Protein AF-A0A965US98-F1 (afdb_monomer_lite)

pLDDT: mean 93.73, std 6.24, range [53.81, 97.88]

Radius of gyration: 14.85 Å; chains: 1; bounding box: 42×47×33 Å

Structure (mmCIF, N/CA/C/O backbone):
data_AF-A0A965US98-F1
#
_entry.id   AF-A0A965US98-F1
#
loop_
_atom_site.group_PDB
_atom_site.id
_atom_site.type_symbol
_atom_site.label_atom_id
_atom_site.label_alt_id
_atom_site.label_comp_id
_atom_site.label_asym_id
_atom_site.label_entity_id
_atom_site.label_seq_id
_atom_site.pdbx_PDB_ins_code
_atom_site.Cartn_x
_atom_site.Cartn_y
_atom_site.Cartn_z
_atom_site.occupancy
_atom_site.B_iso_or_equiv
_atom_site.auth_seq_id
_atom_site.auth_comp_id
_atom_site.auth_asym_id
_atom_site.auth_atom_id
_atom_site.pdbx_PDB_model_num
ATOM 1 N N . MET A 1 1 ? 25.409 32.137 10.678 1.00 53.81 1 MET A N 1
ATOM 2 C CA . MET A 1 1 ? 25.526 31.132 9.601 1.00 53.81 1 MET A CA 1
ATOM 3 C C . MET A 1 1 ? 24.163 30.471 9.480 1.00 53.81 1 MET A C 1
ATOM 5 O O . MET A 1 1 ? 23.735 29.849 10.443 1.00 53.81 1 MET A O 1
ATOM 9 N N . SER A 1 2 ? 23.416 30.712 8.401 1.00 69.00 2 SER A N 1
ATOM 10 C CA . SER A 1 2 ? 22.145 30.014 8.175 1.00 69.00 2 SER A CA 1
ATOM 11 C C . SER A 1 2 ? 22.462 28.606 7.695 1.00 69.00 2 SER A C 1
ATOM 13 O O . SER A 1 2 ? 23.016 28.437 6.611 1.00 69.00 2 SER A O 1
ATOM 15 N N . ASP A 1 3 ? 22.161 27.623 8.528 1.00 70.69 3 ASP A N 1
ATOM 16 C CA . ASP A 1 3 ? 22.406 26.222 8.223 1.00 70.69 3 ASP A CA 1
ATOM 17 C C . ASP A 1 3 ? 21.628 25.808 6.961 1.00 70.69 3 ASP A C 1
ATOM 19 O O . ASP A 1 3 ? 20.434 26.114 6.824 1.00 70.69 3 ASP A O 1
ATOM 23 N N . SER A 1 4 ? 22.300 25.164 6.006 1.00 72.38 4 SER A N 1
ATOM 24 C CA . SER A 1 4 ? 21.669 24.771 4.745 1.00 72.38 4 SER A CA 1
ATOM 25 C C . SER A 1 4 ? 20.799 23.541 4.999 1.00 72.38 4 SER A C 1
ATOM 27 O O . SER A 1 4 ? 21.285 22.418 5.110 1.00 72.38 4 SER A O 1
ATOM 29 N N . LYS A 1 5 ? 19.485 23.748 5.152 1.00 80.12 5 LYS A N 1
ATOM 30 C CA . LYS A 1 5 ? 18.534 22.659 5.418 1.00 80.12 5 LYS A CA 1
ATOM 31 C C . LYS A 1 5 ? 18.357 21.791 4.172 1.00 80.12 5 LYS A C 1
ATOM 33 O O . LYS A 1 5 ? 17.573 22.134 3.288 1.00 80.12 5 LYS A O 1
ATOM 38 N N . ILE A 1 6 ? 19.005 20.627 4.145 1.00 81.25 6 ILE A N 1
ATOM 39 C CA . ILE A 1 6 ? 18.693 19.560 3.186 1.00 81.25 6 ILE A CA 1
ATOM 40 C C . ILE A 1 6 ? 17.264 19.074 3.471 1.00 81.25 6 ILE A C 1
ATOM 42 O O . ILE A 1 6 ? 16.996 18.469 4.510 1.00 81.25 6 ILE A O 1
ATOM 46 N N . ARG A 1 7 ? 16.324 19.356 2.561 1.00 80.25 7 ARG A N 1
ATOM 47 C CA . ARG A 1 7 ? 14.947 18.846 2.637 1.00 80.25 7 ARG A CA 1
ATOM 48 C C . ARG A 1 7 ? 14.759 17.717 1.636 1.00 80.25 7 ARG A C 1
ATOM 50 O O . ARG A 1 7 ? 14.931 17.898 0.437 1.00 80.25 7 ARG A O 1
ATOM 57 N N . ARG A 1 8 ? 14.376 16.558 2.159 1.00 83.62 8 ARG A N 1
ATOM 58 C CA . ARG A 1 8 ? 13.965 15.391 1.378 1.00 83.62 8 ARG A CA 1
ATOM 59 C C . ARG A 1 8 ? 12.622 15.625 0.682 1.00 83.62 8 ARG A C 1
ATOM 61 O O . ARG A 1 8 ? 11.780 16.341 1.229 1.00 83.62 8 ARG A O 1
ATOM 68 N N . LYS A 1 9 ? 12.424 15.021 -0.498 1.00 88.94 9 LYS A N 1
ATOM 69 C CA . LYS A 1 9 ? 11.154 15.092 -1.242 1.00 88.94 9 LYS A CA 1
ATOM 70 C C . LYS A 1 9 ? 10.034 14.503 -0.375 1.00 88.94 9 LYS A C 1
ATOM 72 O O . LYS A 1 9 ? 10.214 13.454 0.239 1.00 88.94 9 LYS A O 1
ATOM 77 N N . ASN A 1 10 ? 8.885 15.168 -0.318 1.00 91.56 10 ASN A N 1
ATOM 78 C CA . ASN A 1 10 ? 7.683 14.655 0.332 1.00 91.56 10 ASN A CA 1
ATOM 79 C C . ASN A 1 10 ? 6.466 14.866 -0.573 1.00 91.56 10 ASN A C 1
ATOM 81 O O . ASN A 1 10 ? 6.366 15.872 -1.274 1.00 91.56 10 ASN A O 1
ATOM 85 N N . LYS A 1 11 ? 5.553 13.896 -0.589 1.00 93.06 11 LYS A N 1
ATOM 86 C CA . LYS A 1 11 ? 4.300 13.973 -1.347 1.00 93.06 11 LYS A CA 1
ATOM 87 C C . LYS A 1 11 ? 3.172 13.356 -0.536 1.00 93.06 11 LYS A C 1
ATOM 89 O O . LYS A 1 11 ? 3.390 12.392 0.193 1.00 93.06 11 LYS A O 1
ATOM 94 N N . ALA A 1 12 ? 1.979 13.923 -0.668 1.00 94.75 12 ALA A N 1
ATOM 95 C CA . ALA A 1 12 ? 0.764 13.372 -0.092 1.00 94.75 12 ALA A CA 1
ATOM 96 C C . ALA A 1 12 ? -0.196 12.980 -1.219 1.00 94.75 12 ALA A C 1
ATOM 98 O O . ALA A 1 12 ? -0.442 13.792 -2.111 1.00 94.75 12 ALA A O 1
ATOM 99 N N . PHE A 1 13 ? -0.729 11.761 -1.174 1.00 92.94 13 PHE A N 1
ATOM 100 C CA . PHE A 1 13 ? -1.681 11.259 -2.163 1.00 92.94 13 PHE A CA 1
ATOM 101 C C . PHE A 1 13 ? -2.983 10.853 -1.470 1.00 92.94 13 PHE A C 1
ATOM 103 O O . PHE A 1 13 ? -2.938 9.951 -0.630 1.00 92.94 13 PHE A O 1
ATOM 110 N N . PRO A 1 14 ? -4.132 11.474 -1.787 1.00 95.81 14 PRO A N 1
ATOM 111 C CA . PRO A 1 14 ? -5.416 10.894 -1.427 1.00 95.81 14 PRO A CA 1
ATOM 112 C C . PRO A 1 14 ? -5.633 9.633 -2.267 1.00 95.81 14 PRO A C 1
ATOM 114 O O . PRO A 1 14 ? -5.404 9.637 -3.477 1.00 95.81 14 PRO A O 1
ATOM 117 N N . VAL A 1 15 ? -6.050 8.549 -1.625 1.00 96.88 15 VAL A N 1
ATOM 118 C CA . VAL A 1 15 ? -6.255 7.252 -2.270 1.00 96.88 15 VAL A CA 1
ATOM 119 C C . VAL A 1 15 ? -7.559 6.626 -1.818 1.00 96.88 15 VAL A C 1
ATOM 121 O O . VAL A 1 15 ? -7.977 6.780 -0.671 1.00 96.88 15 VAL A O 1
ATOM 124 N N . THR A 1 16 ? -8.173 5.873 -2.716 1.00 97.38 16 THR A N 1
ATOM 125 C CA . THR A 1 16 ? -9.271 4.964 -2.420 1.00 97.38 16 THR A CA 1
ATOM 126 C C . THR A 1 16 ? -8.716 3.552 -2.291 1.00 97.38 16 THR A C 1
ATOM 128 O O . THR A 1 16 ? -8.014 3.055 -3.175 1.00 97.38 16 THR A O 1
ATOM 131 N N . LEU A 1 17 ? -9.032 2.918 -1.169 1.00 96.81 17 LEU A N 1
ATOM 132 C CA . LEU A 1 17 ? -8.729 1.534 -0.857 1.00 96.81 17 LEU A CA 1
ATOM 133 C C . LEU A 1 17 ? -9.950 0.677 -1.203 1.00 96.81 17 LEU A C 1
ATOM 135 O O . LEU A 1 17 ? -11.087 1.024 -0.880 1.00 96.81 17 LEU A O 1
ATOM 139 N N . ASP A 1 18 ? -9.710 -0.452 -1.856 1.00 97.69 18 ASP A N 1
ATOM 140 C CA . ASP A 1 18 ? -10.750 -1.403 -2.247 1.00 97.69 18 ASP A CA 1
ATOM 141 C C . ASP A 1 18 ? -10.183 -2.823 -2.196 1.00 97.69 18 ASP A C 1
ATOM 143 O O . ASP A 1 18 ? -8.970 -3.009 -2.302 1.00 97.69 18 ASP A O 1
ATOM 147 N N . ALA A 1 19 ? -11.040 -3.825 -2.019 1.00 96.81 19 ALA A N 1
ATOM 148 C CA . ALA A 1 19 ? -10.640 -5.226 -2.096 1.00 96.81 19 ALA A CA 1
ATOM 149 C C . ALA A 1 19 ? -10.352 -5.689 -3.536 1.00 96.81 19 ALA A C 1
ATOM 151 O O . ALA A 1 19 ? -9.617 -6.653 -3.745 1.00 96.81 19 ALA A O 1
ATOM 152 N N . ALA A 1 20 ? -10.894 -5.001 -4.544 1.00 96.88 20 ALA A N 1
ATOM 153 C CA . ALA A 1 20 ? -10.576 -5.226 -5.945 1.00 96.88 20 ALA A CA 1
ATOM 154 C C . ALA A 1 20 ? -9.421 -4.319 -6.405 1.00 96.88 20 ALA A C 1
ATOM 156 O O . ALA A 1 20 ? -9.505 -3.090 -6.375 1.00 96.88 20 ALA A O 1
ATOM 157 N N . VAL A 1 21 ? -8.356 -4.929 -6.934 1.00 96.75 21 VAL A N 1
ATOM 158 C CA . VAL A 1 21 ? -7.154 -4.223 -7.428 1.00 96.75 21 VAL A CA 1
ATOM 159 C C . VAL A 1 21 ? -7.473 -3.201 -8.531 1.00 96.75 21 VAL A C 1
ATOM 161 O O . VAL A 1 21 ? -6.807 -2.170 -8.648 1.00 96.75 21 VAL A O 1
ATOM 164 N N . SER A 1 22 ? -8.500 -3.461 -9.346 1.00 95.62 22 SER A N 1
ATOM 165 C CA . SER A 1 22 ? -8.967 -2.544 -10.394 1.00 95.62 22 SER A CA 1
ATOM 166 C C . SER A 1 22 ? -9.500 -1.227 -9.829 1.00 95.62 22 SER A C 1
ATOM 168 O O . SER A 1 22 ? -9.308 -0.186 -10.450 1.00 95.62 22 SER A O 1
ATOM 170 N N . ASN A 1 23 ? -10.122 -1.274 -8.649 1.00 96.69 23 ASN A N 1
ATOM 171 C CA . ASN A 1 23 ? -10.823 -0.147 -8.034 1.00 96.69 23 ASN A CA 1
ATOM 172 C C . ASN A 1 23 ? -9.925 0.638 -7.070 1.00 96.69 23 ASN A C 1
ATOM 174 O O . ASN A 1 23 ? -10.165 1.818 -6.827 1.00 96.69 23 ASN A O 1
ATOM 178 N N . ALA A 1 24 ? -8.878 -0.001 -6.540 1.00 97.19 24 ALA A N 1
ATOM 179 C CA . ALA A 1 24 ? -7.885 0.662 -5.707 1.00 97.19 24 ALA A CA 1
ATOM 180 C C . ALA A 1 24 ? -7.092 1.711 -6.508 1.00 97.19 24 ALA A C 1
ATOM 182 O O . ALA A 1 24 ? -6.699 1.481 -7.661 1.00 97.19 24 ALA A O 1
ATOM 183 N N . THR A 1 25 ? -6.831 2.861 -5.886 1.00 97.75 25 THR A N 1
ATOM 184 C CA . THR A 1 25 ? -6.085 3.964 -6.505 1.00 97.75 25 THR A CA 1
ATOM 185 C C .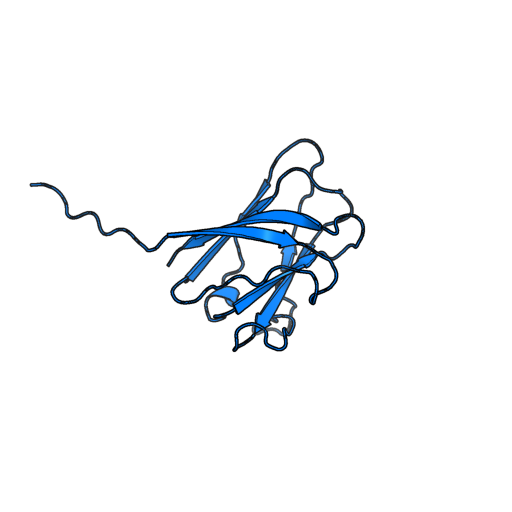 THR A 1 25 ? -4.616 3.602 -6.701 1.00 97.75 25 THR A C 1
ATOM 187 O O . THR A 1 25 ? -3.959 3.094 -5.793 1.00 97.75 25 THR A O 1
ATOM 190 N N . GLU A 1 26 ? -4.093 3.894 -7.892 1.00 97.06 26 GLU A N 1
ATOM 191 C CA . GLU A 1 26 ? -2.660 3.828 -8.178 1.00 97.06 26 GLU A CA 1
ATOM 192 C C . GLU A 1 26 ? -1.903 4.923 -7.421 1.00 97.06 26 GLU A C 1
ATOM 194 O O . GLU A 1 26 ? -2.253 6.101 -7.472 1.00 97.06 26 GLU A O 1
ATOM 199 N N . ILE A 1 27 ? -0.829 4.525 -6.747 1.00 95.88 27 ILE A N 1
ATOM 200 C CA . ILE A 1 27 ? 0.079 5.411 -6.031 1.00 95.88 27 ILE A CA 1
ATOM 201 C C . ILE A 1 27 ? 1.402 5.438 -6.788 1.00 95.88 27 ILE A C 1
ATOM 203 O O . ILE A 1 27 ? 2.051 4.406 -6.978 1.00 95.88 27 ILE A O 1
ATOM 207 N N . VAL A 1 28 ? 1.815 6.637 -7.192 1.00 94.69 28 VAL A N 1
ATOM 208 C CA . VAL A 1 28 ? 3.078 6.862 -7.898 1.00 94.69 28 VAL A CA 1
ATOM 209 C C . VAL A 1 28 ? 4.193 7.078 -6.876 1.00 94.69 28 VAL A C 1
ATOM 211 O O . VAL A 1 28 ? 4.269 8.127 -6.235 1.00 94.69 28 VAL A O 1
ATOM 214 N N . MET A 1 29 ? 5.074 6.088 -6.754 1.00 93.75 29 MET A N 1
ATOM 215 C CA . MET A 1 29 ? 6.192 6.058 -5.805 1.00 93.75 29 MET A CA 1
ATOM 216 C C . MET A 1 29 ? 7.542 6.375 -6.466 1.00 93.75 29 MET A C 1
ATOM 218 O O . MET A 1 29 ? 8.590 6.242 -5.845 1.00 93.75 29 MET A O 1
ATOM 222 N N . VAL A 1 30 ? 7.542 6.850 -7.715 1.00 91.38 30 VAL A N 1
ATOM 223 C CA . VAL A 1 30 ? 8.763 7.303 -8.401 1.00 91.38 30 VAL A CA 1
ATOM 224 C C . VAL A 1 30 ? 9.453 8.413 -7.594 1.00 91.38 30 VAL A C 1
ATOM 226 O O . VAL A 1 30 ? 8.817 9.392 -7.188 1.00 91.38 30 VAL A O 1
ATOM 229 N N . ASP A 1 31 ? 10.764 8.258 -7.385 1.00 88.62 31 ASP A N 1
ATOM 230 C CA . ASP A 1 31 ? 11.614 9.072 -6.501 1.00 88.62 31 ASP A CA 1
ATOM 231 C C . ASP A 1 31 ? 11.236 9.040 -5.007 1.00 88.62 31 ASP A C 1
ATOM 233 O O . ASP A 1 31 ? 11.670 9.916 -4.254 1.00 88.62 31 ASP A O 1
ATOM 237 N N . MET A 1 32 ? 10.413 8.086 -4.563 1.00 92.62 32 MET A N 1
ATOM 238 C CA . MET A 1 32 ? 10.011 7.935 -3.164 1.00 92.62 32 MET A CA 1
ATOM 239 C C . MET A 1 32 ? 10.566 6.625 -2.607 1.00 92.62 32 MET A C 1
ATOM 241 O O . MET A 1 32 ? 10.434 5.575 -3.219 1.00 92.62 32 MET A O 1
ATOM 245 N N . ALA A 1 33 ? 11.158 6.684 -1.417 1.00 90.75 33 ALA A N 1
ATOM 246 C CA . ALA A 1 33 ? 11.718 5.519 -0.742 1.00 90.75 33 ALA A CA 1
ATOM 247 C C . ALA A 1 33 ? 10.658 4.707 0.024 1.00 90.75 33 ALA A C 1
ATOM 249 O O . ALA A 1 33 ? 10.869 3.544 0.345 1.00 90.75 33 ALA A O 1
ATOM 250 N N . GLY A 1 34 ? 9.532 5.330 0.368 1.00 92.25 34 GLY A N 1
ATOM 251 C CA . GLY A 1 34 ? 8.477 4.713 1.164 1.00 92.25 34 GLY A CA 1
ATOM 252 C C . GLY A 1 34 ? 7.559 5.769 1.758 1.00 92.25 34 GLY A C 1
ATOM 253 O O . GLY A 1 34 ? 7.497 6.901 1.269 1.00 92.25 34 GLY A O 1
ATOM 254 N N . GLY A 1 35 ? 6.846 5.421 2.825 1.00 93.81 35 GLY A N 1
ATOM 255 C CA . GLY A 1 35 ? 5.926 6.359 3.448 1.00 93.81 35 GLY A CA 1
ATOM 256 C C . GLY A 1 35 ? 5.090 5.775 4.571 1.00 93.81 35 GLY A C 1
ATOM 257 O O . GLY A 1 35 ? 5.422 4.757 5.175 1.00 93.81 35 GLY A O 1
ATOM 258 N N . MET A 1 36 ? 3.987 6.459 4.845 1.00 96.31 36 MET A N 1
ATOM 259 C CA . MET A 1 36 ? 2.969 6.019 5.789 1.00 96.31 36 MET A CA 1
ATOM 260 C C . MET A 1 36 ? 1.587 6.102 5.153 1.00 96.31 36 MET A C 1
ATOM 262 O O . MET A 1 36 ? 1.325 6.981 4.333 1.00 96.31 36 MET A O 1
ATOM 266 N N . VAL A 1 37 ? 0.692 5.220 5.577 1.00 97.00 37 VAL A N 1
ATOM 267 C CA . VAL A 1 37 ? -0.714 5.195 5.177 1.00 97.00 37 VAL A CA 1
ATOM 268 C C . VAL A 1 37 ? -1.538 5.725 6.339 1.00 97.00 37 VAL A C 1
ATOM 270 O O . VAL A 1 37 ? -1.600 5.095 7.392 1.00 97.00 37 VAL A O 1
ATOM 273 N N . SER A 1 38 ? -2.152 6.890 6.165 1.00 97.31 38 SER A N 1
ATOM 274 C CA . SER A 1 38 ? -3.066 7.486 7.136 1.00 97.31 38 SER A CA 1
ATOM 275 C C . SER A 1 38 ? -4.496 7.121 6.775 1.00 97.31 38 SER A C 1
ATOM 277 O O . SER A 1 38 ? -4.995 7.536 5.730 1.00 97.31 38 SER A O 1
ATOM 279 N N . ILE A 1 39 ? -5.159 6.371 7.644 1.00 96.25 39 ILE A N 1
ATOM 280 C CA . ILE A 1 39 ? -6.527 5.894 7.451 1.00 96.25 39 ILE A CA 1
ATOM 281 C C . ILE A 1 39 ? -7.397 6.491 8.551 1.00 96.25 39 ILE A C 1
ATOM 283 O O . ILE A 1 39 ? -7.007 6.489 9.718 1.00 96.25 39 ILE A O 1
ATOM 287 N N . GLY A 1 40 ? -8.572 6.999 8.178 1.00 94.06 40 GLY A N 1
ATOM 288 C CA . GLY A 1 40 ? -9.584 7.430 9.140 1.00 94.06 40 GLY A CA 1
ATOM 289 C C . GLY A 1 40 ? -10.214 6.251 9.888 1.00 94.06 40 GLY A C 1
ATOM 290 O O . GLY A 1 40 ? -9.619 5.183 10.045 1.00 94.06 40 GLY A O 1
ATOM 291 N N . THR A 1 41 ? -11.452 6.433 10.334 1.00 94.00 41 THR A N 1
ATOM 292 C CA . THR A 1 41 ? -12.228 5.319 10.878 1.00 94.00 41 THR A CA 1
ATOM 293 C C . THR A 1 41 ? -12.591 4.337 9.765 1.00 94.00 41 THR A C 1
ATOM 295 O O . THR A 1 41 ? -12.823 4.721 8.619 1.00 94.00 41 THR A O 1
ATOM 298 N N . GLN A 1 42 ? -12.609 3.048 10.085 1.00 94.25 42 GLN A N 1
ATOM 299 C CA . GLN A 1 42 ? -12.863 1.988 9.115 1.00 94.25 42 GLN A CA 1
ATOM 300 C C . GLN A 1 42 ? -13.555 0.789 9.760 1.00 94.25 42 GLN A C 1
ATOM 302 O O . GLN A 1 42 ? -13.541 0.615 10.980 1.00 94.25 42 GLN A O 1
ATOM 307 N N . ASN A 1 43 ? -14.154 -0.052 8.919 1.00 93.62 43 ASN A N 1
ATOM 308 C CA . ASN A 1 43 ? -14.796 -1.287 9.349 1.00 93.62 43 ASN A CA 1
ATOM 309 C C . ASN A 1 43 ? -13.771 -2.226 10.011 1.00 93.62 43 ASN A C 1
ATOM 311 O O . ASN A 1 43 ? -12.694 -2.460 9.464 1.00 93.62 43 ASN A O 1
ATOM 315 N N . THR A 1 44 ? -14.113 -2.801 11.165 1.00 92.56 44 THR A N 1
ATOM 316 C CA . THR A 1 44 ? -13.213 -3.674 11.939 1.00 92.56 44 THR A CA 1
ATOM 317 C C . THR A 1 44 ? -12.890 -5.003 11.258 1.00 92.56 44 THR A C 1
ATOM 319 O O . THR A 1 44 ? -11.920 -5.657 11.634 1.00 92.56 44 THR A O 1
ATOM 322 N N . ASN A 1 45 ? -13.652 -5.387 10.232 1.00 92.94 45 ASN A N 1
ATOM 323 C CA . ASN A 1 45 ? -13.400 -6.588 9.442 1.00 92.94 45 ASN A CA 1
ATOM 324 C C . ASN A 1 45 ? -12.276 -6.404 8.404 1.00 92.94 45 ASN A C 1
ATOM 326 O O . ASN A 1 45 ? -11.780 -7.397 7.869 1.00 92.94 45 ASN A O 1
ATOM 330 N N . ALA A 1 46 ? -11.872 -5.162 8.110 1.00 94.56 46 ALA A N 1
ATOM 331 C CA . ALA A 1 46 ? -10.696 -4.869 7.298 1.00 94.56 46 ALA A CA 1
ATOM 332 C C . ALA A 1 46 ? -9.447 -4.882 8.183 1.00 94.56 46 ALA A C 1
ATOM 334 O O . ALA A 1 46 ? -9.154 -3.932 8.906 1.00 94.56 46 ALA A O 1
ATOM 335 N N . THR A 1 47 ? -8.713 -5.987 8.141 1.00 96.12 47 THR A N 1
ATOM 336 C CA . THR A 1 47 ? -7.591 -6.244 9.056 1.00 96.12 47 THR A CA 1
ATOM 337 C C . THR A 1 47 ? -6.237 -6.196 8.369 1.00 96.12 47 THR A C 1
ATOM 339 O O . THR A 1 47 ? -5.211 -6.256 9.044 1.00 96.12 47 THR A O 1
ATOM 342 N N . GLN A 1 48 ? -6.195 -6.110 7.036 1.00 96.75 48 GLN A N 1
ATOM 343 C CA . GLN A 1 48 ? -4.949 -6.110 6.274 1.00 96.75 48 GLN A CA 1
ATOM 344 C C . GLN A 1 48 ? -5.064 -5.267 5.002 1.00 96.75 48 GLN A C 1
ATOM 346 O O . GLN A 1 48 ? -6.108 -5.258 4.346 1.00 96.75 48 GLN A O 1
ATOM 351 N N . LEU A 1 49 ? -3.953 -4.635 4.623 1.00 97.12 49 LEU A N 1
ATOM 352 C CA . LEU A 1 49 ? -3.720 -4.134 3.270 1.00 97.12 49 LEU A CA 1
ATOM 353 C C . LEU A 1 49 ? -2.657 -4.988 2.596 1.00 97.12 49 LEU A C 1
ATOM 355 O O . LEU A 1 49 ? -1.531 -5.060 3.084 1.00 97.12 49 LEU A O 1
ATOM 359 N N . ALA A 1 50 ? -3.003 -5.608 1.476 1.00 97.56 50 ALA A N 1
ATOM 360 C CA . ALA A 1 50 ? -2.032 -6.224 0.589 1.00 97.56 50 ALA A CA 1
ATOM 361 C C . ALA A 1 50 ? -1.388 -5.153 -0.293 1.00 97.56 50 ALA A C 1
ATOM 363 O O . ALA A 1 50 ? -2.066 -4.248 -0.790 1.00 97.56 50 ALA A O 1
ATOM 364 N N . VAL A 1 51 ? -0.078 -5.267 -0.494 1.00 97.56 51 VAL A N 1
ATOM 365 C CA . VAL A 1 51 ? 0.657 -4.401 -1.412 1.00 97.56 51 VAL A CA 1
ATOM 366 C C . VAL A 1 51 ? 0.703 -5.067 -2.778 1.00 97.56 51 VAL A C 1
ATOM 368 O O . VAL A 1 51 ? 1.151 -6.204 -2.911 1.00 97.56 51 VAL A O 1
ATOM 371 N N . HIS A 1 52 ? 0.253 -4.352 -3.802 1.00 97.88 52 HIS A N 1
ATOM 372 C CA . HIS A 1 52 ? 0.392 -4.759 -5.193 1.00 97.88 52 HIS A CA 1
ATOM 373 C C . HIS A 1 52 ? 1.285 -3.772 -5.935 1.00 97.88 52 HIS A C 1
ATOM 375 O O . HIS A 1 52 ? 1.215 -2.570 -5.685 1.00 97.88 52 HIS A O 1
ATOM 381 N N . VAL A 1 53 ? 2.095 -4.261 -6.867 1.00 97.44 53 VAL A N 1
ATOM 382 C CA . VAL A 1 53 ? 3.109 -3.470 -7.573 1.00 97.44 53 VAL A CA 1
ATOM 383 C C . VAL A 1 53 ? 3.015 -3.659 -9.083 1.00 97.44 53 VAL A C 1
ATOM 385 O O . VAL A 1 53 ? 2.571 -4.701 -9.568 1.00 97.44 53 VAL A O 1
ATOM 388 N N . SER A 1 54 ? 3.443 -2.640 -9.824 1.00 97.31 54 SER A N 1
ATOM 389 C CA . SER A 1 54 ? 3.579 -2.659 -11.281 1.00 97.31 54 SER A CA 1
ATOM 390 C C . SER A 1 54 ? 4.836 -1.889 -11.693 1.00 97.31 54 SER A C 1
ATOM 392 O O . SER A 1 54 ? 5.227 -0.919 -11.041 1.00 97.31 54 SER A O 1
ATOM 394 N N . SER A 1 55 ? 5.463 -2.301 -12.795 1.00 95.50 55 SER A N 1
ATOM 395 C CA . SER A 1 55 ? 6.571 -1.569 -13.424 1.00 95.50 55 SER A CA 1
ATOM 396 C C . SER A 1 55 ? 6.100 -0.407 -14.307 1.00 95.50 55 SER A C 1
ATOM 398 O O . SER A 1 55 ? 6.907 0.443 -14.678 1.00 95.50 55 SER A O 1
ATOM 400 N N . ALA A 1 56 ? 4.805 -0.350 -14.629 1.00 96.06 56 ALA A N 1
ATOM 401 C CA . ALA A 1 56 ? 4.202 0.668 -15.482 1.00 96.06 56 ALA A CA 1
ATOM 402 C C . ALA A 1 56 ? 2.930 1.258 -14.855 1.00 96.06 56 ALA A C 1
ATOM 404 O O . ALA A 1 56 ? 2.147 0.540 -14.222 1.00 96.06 56 ALA A O 1
ATOM 405 N N . SER A 1 57 ? 2.715 2.555 -15.081 1.00 95.75 57 SER A N 1
ATOM 406 C CA . SER A 1 57 ? 1.461 3.237 -14.743 1.00 95.75 57 SER A CA 1
ATOM 407 C C . SER A 1 57 ? 0.302 2.617 -15.523 1.00 95.75 57 SER A C 1
ATOM 409 O O . SER A 1 57 ? 0.469 2.255 -16.690 1.00 95.75 57 SER A O 1
ATOM 411 N N . ALA A 1 58 ? -0.847 2.449 -14.868 1.00 93.62 58 ALA A N 1
ATOM 412 C CA . ALA A 1 58 ? -2.020 1.741 -15.379 1.00 93.62 58 ALA A CA 1
ATOM 413 C C . ALA A 1 58 ? -1.716 0.320 -15.905 1.00 93.62 58 ALA A C 1
ATOM 415 O O . ALA A 1 58 ? -2.428 -0.208 -16.760 1.00 93.62 58 ALA A O 1
ATOM 416 N N . GLY A 1 59 ? -0.642 -0.298 -15.404 1.00 93.94 59 GLY A N 1
ATOM 417 C CA . GLY A 1 59 ? -0.208 -1.634 -15.793 1.00 93.94 59 GLY A CA 1
ATOM 418 C C . GLY A 1 59 ? -0.957 -2.760 -15.079 1.00 93.94 59 GLY A C 1
ATOM 419 O O . GLY A 1 59 ? -1.970 -2.568 -14.405 1.00 93.94 59 GLY A O 1
ATOM 420 N N . THR A 1 60 ? -0.418 -3.973 -15.211 1.00 96.44 60 THR A N 1
ATOM 421 C CA . THR A 1 60 ? -0.907 -5.136 -14.462 1.00 96.44 60 THR A CA 1
ATOM 422 C C . THR A 1 60 ? -0.268 -5.159 -13.078 1.00 96.44 60 THR A C 1
ATOM 424 O O . THR A 1 60 ? 0.953 -5.217 -12.956 1.00 96.44 60 THR A O 1
ATOM 427 N N . TYR A 1 61 ? -1.102 -5.133 -12.040 1.00 97.75 61 TYR A N 1
ATOM 428 C CA . TYR A 1 61 ? -0.669 -5.097 -10.646 1.00 97.75 61 TYR A CA 1
ATOM 429 C C . TYR A 1 61 ? -0.619 -6.497 -10.039 1.00 97.75 61 TYR A C 1
ATOM 431 O O . TYR A 1 61 ? -1.657 -7.130 -9.839 1.00 97.75 61 TYR A O 1
ATOM 439 N N . ALA A 1 62 ? 0.581 -6.956 -9.696 1.00 97.06 62 ALA A N 1
ATOM 440 C CA . ALA A 1 62 ? 0.799 -8.239 -9.037 1.00 97.06 62 ALA A CA 1
ATOM 441 C C . ALA A 1 62 ? 1.003 -8.054 -7.522 1.00 97.06 62 ALA A C 1
ATOM 443 O O . ALA A 1 62 ? 1.550 -7.029 -7.113 1.00 97.06 62 ALA A O 1
ATOM 444 N N . 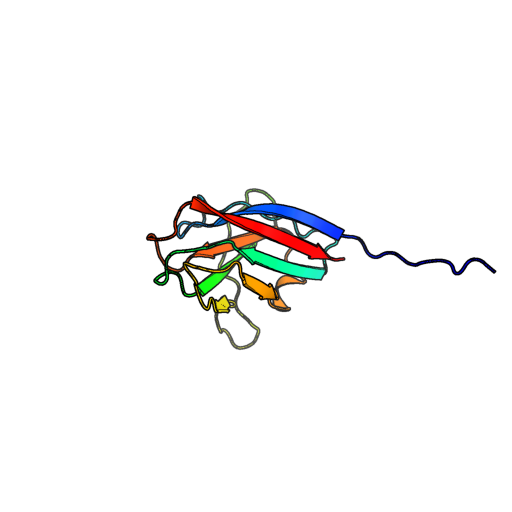PRO A 1 63 ? 0.571 -9.009 -6.680 1.00 96.88 63 PRO A N 1
ATOM 445 C CA . PRO A 1 63 ? 0.878 -8.986 -5.251 1.00 96.88 63 PRO A CA 1
ATOM 446 C C . PRO A 1 63 ? 2.394 -9.010 -5.016 1.00 96.88 63 PRO A C 1
ATOM 448 O O . PRO A 1 63 ? 3.119 -9.763 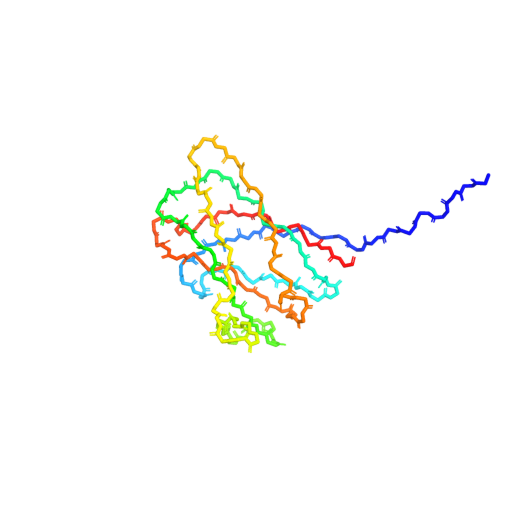-5.669 1.00 96.88 63 PRO A O 1
ATOM 451 N N . LEU A 1 64 ? 2.863 -8.190 -4.078 1.00 97.00 64 LEU A N 1
ATOM 452 C CA . LEU A 1 64 ? 4.259 -8.157 -3.663 1.00 97.00 64 LEU A CA 1
ATOM 453 C C . LEU A 1 64 ? 4.529 -9.271 -2.648 1.00 97.00 64 LEU A C 1
ATOM 455 O O . LEU A 1 64 ? 3.793 -9.432 -1.672 1.00 97.00 64 LEU A O 1
ATOM 459 N N . TYR A 1 65 ? 5.610 -10.006 -2.872 1.00 97.12 65 TYR A N 1
ATOM 460 C CA . TYR A 1 65 ? 6.137 -11.003 -1.950 1.00 97.12 65 TYR A CA 1
ATOM 461 C C . TYR A 1 65 ? 7.545 -10.601 -1.523 1.00 97.12 65 TYR A C 1
ATOM 463 O O . TYR A 1 65 ? 8.282 -9.995 -2.303 1.00 97.12 65 TYR A O 1
ATOM 471 N N . ASP A 1 66 ? 7.899 -10.926 -0.286 1.00 95.81 66 ASP A N 1
ATOM 472 C CA . ASP A 1 66 ? 9.248 -10.743 0.228 1.00 95.81 66 ASP A CA 1
ATOM 473 C C . ASP A 1 66 ? 10.212 -11.805 -0.333 1.00 95.81 66 ASP A C 1
ATOM 475 O O . ASP A 1 66 ? 9.838 -12.713 -1.085 1.00 95.81 66 ASP A O 1
ATOM 479 N N . LYS A 1 67 ? 11.488 -11.697 0.050 1.00 95.25 67 LYS A N 1
ATOM 480 C CA . LYS A 1 67 ? 12.542 -12.634 -0.365 1.00 95.25 67 LYS A CA 1
ATOM 481 C C . LYS A 1 67 ? 12.306 -14.083 0.086 1.00 95.25 67 LYS A C 1
ATOM 483 O O . LYS A 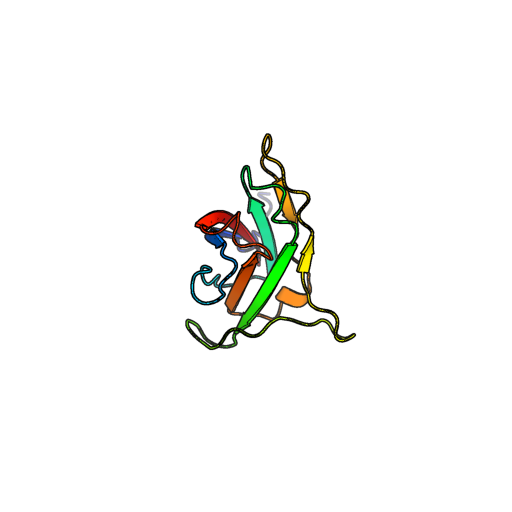1 67 ? 12.906 -14.988 -0.486 1.00 95.25 67 LYS A O 1
ATOM 488 N N . ASP A 1 68 ? 11.475 -14.292 1.106 1.00 96.56 68 ASP A N 1
ATOM 489 C CA . ASP A 1 68 ? 11.155 -15.604 1.669 1.00 96.56 68 ASP A CA 1
ATOM 490 C C . ASP A 1 68 ? 9.844 -16.163 1.077 1.00 96.56 68 ASP A C 1
ATOM 492 O O . ASP A 1 68 ? 9.413 -17.260 1.433 1.00 96.56 68 ASP A O 1
AT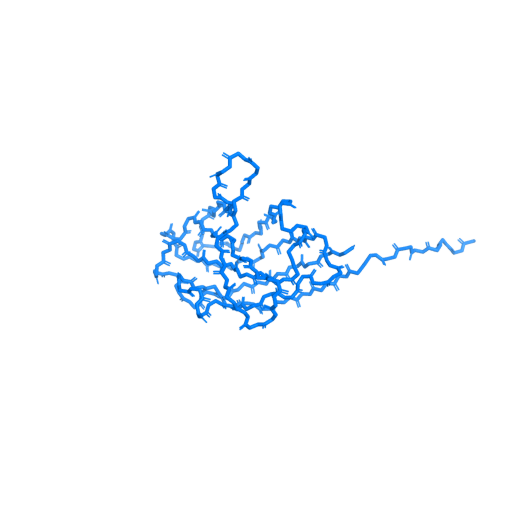OM 496 N N . GLY A 1 69 ? 9.215 -15.431 0.148 1.00 95.56 69 GLY A N 1
ATOM 497 C CA . GLY A 1 69 ? 7.973 -15.818 -0.512 1.00 95.56 69 GLY A CA 1
ATOM 498 C C . GLY A 1 69 ? 6.713 -15.537 0.311 1.00 95.56 69 GLY A C 1
ATOM 499 O O . GLY A 1 69 ? 5.649 -16.065 -0.017 1.00 95.56 69 GLY A O 1
ATOM 500 N N . SER A 1 70 ? 6.791 -14.711 1.357 1.00 96.50 70 SER A N 1
ATOM 501 C CA . SER A 1 70 ? 5.623 -14.274 2.128 1.00 96.50 70 SER A CA 1
ATOM 502 C C . SER A 1 70 ? 5.011 -13.014 1.529 1.00 96.50 70 SER A C 1
ATOM 504 O O . SER A 1 70 ? 5.704 -12.109 1.077 1.00 96.50 70 SER A O 1
ATOM 506 N N . ALA A 1 71 ? 3.680 -12.952 1.497 1.00 96.50 71 ALA A N 1
ATOM 507 C CA . ALA A 1 71 ? 2.978 -11.800 0.942 1.00 96.50 71 ALA A CA 1
ATOM 508 C C . ALA A 1 71 ? 3.202 -10.558 1.819 1.00 96.50 71 ALA A C 1
ATOM 510 O O . ALA A 1 71 ? 2.890 -10.582 3.013 1.00 96.50 71 ALA A O 1
ATOM 511 N N . VAL A 1 72 ? 3.663 -9.467 1.207 1.00 97.44 72 VAL A N 1
ATOM 512 C CA . VAL A 1 72 ? 3.903 -8.191 1.884 1.00 97.44 72 VAL A CA 1
ATOM 513 C C . VAL A 1 72 ? 2.569 -7.513 2.177 1.00 97.44 72 VAL A C 1
ATOM 515 O O . VAL A 1 72 ? 1.763 -7.231 1.281 1.00 97.44 72 VAL A O 1
ATOM 518 N N . LYS A 1 73 ? 2.313 -7.271 3.464 1.00 96.75 73 LYS A N 1
ATOM 519 C CA . LYS A 1 73 ? 1.040 -6.747 3.961 1.00 96.75 73 LYS A CA 1
ATOM 520 C C . LYS A 1 73 ? 1.250 -5.772 5.108 1.00 96.75 73 LYS A C 1
ATOM 522 O O . LYS A 1 73 ? 2.170 -5.919 5.905 1.00 96.75 73 LYS A O 1
ATOM 527 N N . ILE A 1 74 ? 0.322 -4.832 5.245 1.00 97.12 74 ILE A N 1
ATOM 528 C CA . ILE A 1 74 ? 0.195 -3.976 6.425 1.00 97.12 74 ILE A CA 1
ATOM 529 C C . ILE A 1 74 ? -0.941 -4.530 7.278 1.00 97.12 74 ILE A C 1
ATOM 531 O O . ILE A 1 74 ? -2.089 -4.563 6.834 1.00 97.12 74 ILE A O 1
ATOM 535 N N . THR A 1 75 ? -0.639 -4.950 8.505 1.00 97.25 75 THR A N 1
ATOM 536 C CA . THR A 1 75 ? -1.669 -5.368 9.463 1.00 97.25 75 THR A CA 1
ATOM 537 C C . THR A 1 75 ? -2.382 -4.142 10.017 1.00 97.25 75 THR A C 1
ATOM 539 O O . THR A 1 75 ? -1.782 -3.288 10.671 1.00 97.25 75 THR A O 1
ATOM 542 N N . LEU A 1 76 ? -3.685 -4.069 9.771 1.00 95.81 76 LEU A N 1
ATOM 543 C CA . LEU A 1 76 ? -4.551 -3.029 10.289 1.00 95.81 76 LEU A CA 1
ATOM 544 C C . LEU A 1 76 ? -5.127 -3.474 11.626 1.00 95.81 76 LEU A C 1
ATOM 546 O O . LEU A 1 76 ? -5.885 -4.437 11.721 1.00 95.81 76 LEU A O 1
ATOM 550 N N . ALA A 1 77 ? -4.846 -2.699 12.662 1.00 94.69 77 ALA A N 1
ATOM 551 C CA . ALA A 1 77 ? -5.731 -2.653 13.808 1.00 94.69 77 ALA A CA 1
ATOM 552 C C . ALA A 1 77 ? -6.841 -1.655 13.451 1.00 94.69 77 ALA A C 1
ATOM 554 O O . ALA A 1 77 ? -6.647 -0.461 13.646 1.00 94.69 77 ALA A O 1
ATOM 555 N N . ALA A 1 78 ? -7.940 -2.086 12.840 1.00 91.19 78 ALA A N 1
ATOM 556 C CA . ALA A 1 78 ? -9.025 -1.183 12.452 1.00 91.19 78 ALA A CA 1
ATOM 557 C C . ALA A 1 78 ? -9.705 -0.533 13.675 1.00 91.19 78 ALA A C 1
ATOM 559 O O . ALA A 1 78 ? -9.733 -1.107 14.764 1.00 91.19 78 ALA A O 1
ATOM 560 N N . SER A 1 79 ? -10.226 0.683 13.503 1.00 93.00 79 SER A N 1
ATOM 561 C CA . SER A 1 79 ? -10.948 1.424 14.543 1.00 93.00 79 SER A CA 1
ATOM 562 C C . SER A 1 79 ? -12.123 2.170 13.931 1.00 93.00 79 SER A C 1
ATOM 564 O O . SER A 1 79 ? -11.994 2.775 12.870 1.00 93.00 79 SER A O 1
ATOM 566 N N . THR A 1 80 ? -13.258 2.159 14.623 1.00 94.88 80 THR A N 1
ATOM 567 C CA . THR A 1 80 ? -14.431 2.977 14.291 1.00 94.88 80 THR A CA 1
ATOM 568 C C . THR A 1 80 ? -14.455 4.303 15.055 1.00 94.88 80 THR A C 1
ATOM 570 O O . THR A 1 80 ? -15.373 5.090 14.848 1.00 94.88 80 THR A O 1
ATOM 573 N N . ALA A 1 81 ? -13.475 4.551 15.933 1.00 95.06 81 ALA A N 1
ATOM 574 C CA . ALA A 1 81 ? -13.411 5.735 16.794 1.00 95.06 81 ALA A CA 1
ATOM 575 C C . ALA A 1 81 ? -12.248 6.678 16.449 1.00 95.06 81 ALA A C 1
ATOM 577 O O . ALA A 1 81 ? -12.397 7.891 16.552 1.00 95.06 81 ALA A O 1
ATOM 578 N N . ASP A 1 82 ? -11.117 6.132 15.989 1.00 95.06 82 ASP A N 1
ATOM 579 C CA . ASP A 1 82 ? -9.873 6.884 15.806 1.00 95.06 82 ASP A CA 1
ATOM 580 C C . ASP A 1 82 ? -9.262 6.658 14.423 1.00 95.06 82 ASP A C 1
ATOM 582 O O . ASP A 1 82 ? -9.296 5.550 13.884 1.00 95.06 82 ASP A O 1
ATOM 586 N N . SER A 1 83 ? -8.610 7.698 13.902 1.00 95.00 83 SER A N 1
ATOM 587 C CA . SER A 1 83 ? -7.681 7.594 12.774 1.00 95.00 83 SER A CA 1
ATOM 588 C C . SER A 1 83 ? -6.423 6.834 13.189 1.00 95.00 83 SER A C 1
ATOM 590 O O . SER A 1 83 ? -5.915 7.008 14.298 1.00 95.00 83 SER A O 1
ATOM 592 N N . ARG A 1 84 ? -5.861 6.042 12.274 1.00 96.38 84 ARG A N 1
ATOM 593 C CA . ARG A 1 84 ? -4.611 5.307 12.490 1.00 96.38 84 ARG A CA 1
ATOM 594 C C . ARG A 1 84 ? -3.668 5.477 11.311 1.00 96.38 84 ARG A C 1
ATOM 596 O O . ARG A 1 84 ? -4.083 5.528 10.156 1.00 96.38 84 ARG A O 1
ATOM 603 N N . VAL A 1 85 ? -2.383 5.583 11.627 1.00 97.06 85 VAL A N 1
ATOM 604 C CA . VAL A 1 85 ? -1.311 5.742 10.646 1.00 97.06 85 VAL A CA 1
ATOM 605 C C . VAL A 1 85 ? -0.409 4.523 10.722 1.00 97.06 85 VAL A C 1
ATOM 607 O O . VAL A 1 85 ? 0.044 4.156 11.804 1.00 97.06 85 VAL A O 1
ATOM 610 N N . TYR A 1 86 ? -0.152 3.907 9.576 1.00 97.19 86 TYR A N 1
ATOM 611 C CA . TYR A 1 86 ? 0.648 2.695 9.467 1.00 97.19 86 TYR A CA 1
ATOM 612 C C . TYR A 1 86 ? 1.893 2.973 8.634 1.00 97.19 86 TYR A C 1
ATOM 614 O O . TYR A 1 86 ? 1.809 3.604 7.580 1.00 97.19 86 TYR A O 1
ATOM 622 N N . ALA A 1 87 ? 3.048 2.505 9.097 1.00 96.06 87 ALA A N 1
ATOM 623 C CA . ALA A 1 87 ? 4.263 2.539 8.296 1.00 96.06 87 ALA A CA 1
ATOM 624 C C . ALA A 1 87 ? 4.114 1.607 7.087 1.00 96.06 87 ALA A C 1
ATOM 626 O O . ALA A 1 87 ? 3.538 0.523 7.200 1.00 96.06 87 ALA A O 1
ATOM 627 N N . MET A 1 88 ? 4.618 2.039 5.933 1.00 94.19 88 MET A N 1
ATOM 628 C CA . MET A 1 88 ? 4.713 1.157 4.777 1.00 94.19 88 MET A CA 1
ATOM 629 C C . MET A 1 88 ? 5.886 0.181 4.945 1.00 94.19 88 MET A C 1
ATOM 631 O O . MET A 1 88 ? 6.906 0.577 5.515 1.00 94.19 88 MET A O 1
ATOM 635 N N . PRO A 1 89 ? 5.760 -1.056 4.435 1.00 94.69 89 PRO A N 1
ATOM 636 C CA . PRO A 1 89 ? 6.858 -2.015 4.409 1.00 94.69 89 PRO A CA 1
ATOM 637 C C . PRO A 1 89 ? 8.022 -1.506 3.548 1.00 94.69 89 PRO A C 1
ATOM 639 O O . PRO A 1 89 ? 7.818 -0.732 2.606 1.00 94.69 89 PRO A O 1
ATOM 642 N N . ASP A 1 90 ? 9.240 -1.918 3.878 1.00 93.50 90 ASP A N 1
ATOM 643 C CA . ASP A 1 90 ? 10.466 -1.489 3.201 1.00 93.50 90 ASP A CA 1
ATOM 644 C C . ASP A 1 90 ? 10.629 -2.123 1.814 1.00 93.50 90 ASP A C 1
ATOM 646 O O . ASP A 1 90 ? 11.248 -1.523 0.933 1.00 93.50 90 ASP A O 1
ATOM 650 N N . GLU A 1 91 ? 9.980 -3.260 1.558 1.00 94.44 91 GLU A N 1
ATOM 651 C CA . GLU A 1 91 ? 9.975 -3.930 0.254 1.00 94.44 91 GLU A CA 1
ATOM 652 C C . GLU A 1 91 ? 9.364 -3.063 -0.861 1.00 94.44 91 GLU A C 1
ATOM 654 O O . GLU A 1 91 ? 9.596 -3.298 -2.048 1.00 94.44 91 GLU A O 1
ATOM 659 N N . VAL A 1 92 ? 8.614 -2.017 -0.497 1.00 93.75 92 VAL A N 1
ATOM 660 C CA . VAL A 1 92 ? 8.023 -1.058 -1.439 1.00 93.75 92 VAL A CA 1
ATOM 661 C C . VAL A 1 92 ? 9.067 -0.131 -2.076 1.00 93.75 92 VAL A C 1
ATOM 663 O O . VAL A 1 92 ? 8.792 0.453 -3.122 1.00 93.75 92 VAL A O 1
ATOM 666 N N . PHE A 1 93 ? 10.271 -0.016 -1.507 1.00 90.94 93 PHE A N 1
ATOM 667 C CA . PHE A 1 93 ? 11.309 0.928 -1.947 1.00 90.94 93 PHE A CA 1
ATOM 668 C C . PHE A 1 93 ? 11.624 0.866 -3.452 1.00 90.94 93 PHE A C 1
ATOM 670 O O . PHE A 1 93 ? 11.881 1.891 -4.079 1.00 90.94 93 PHE A O 1
ATOM 677 N N . ALA A 1 94 ? 11.602 -0.328 -4.046 1.00 87.69 94 ALA A N 1
ATOM 678 C CA . ALA A 1 94 ? 11.939 -0.522 -5.456 1.00 87.69 94 ALA A CA 1
ATOM 679 C C . ALA A 1 94 ? 10.734 -0.401 -6.411 1.00 87.69 94 ALA A C 1
ATOM 681 O O . ALA A 1 94 ? 10.910 -0.481 -7.627 1.00 87.69 94 ALA A O 1
ATOM 682 N N . ALA A 1 95 ? 9.512 -0.246 -5.892 1.00 93.56 95 ALA A N 1
ATOM 683 C CA . ALA A 1 95 ? 8.292 -0.303 -6.688 1.00 93.56 95 ALA A CA 1
ATOM 684 C C . ALA A 1 95 ? 7.873 1.099 -7.176 1.00 93.56 95 ALA A C 1
ATOM 686 O O . ALA A 1 95 ? 7.464 1.924 -6.361 1.00 93.56 95 ALA A O 1
ATOM 687 N N . PRO A 1 96 ? 7.907 1.392 -8.493 1.00 94.00 96 PRO A N 1
ATOM 688 C CA . PRO A 1 96 ? 7.579 2.725 -9.008 1.00 94.00 96 PRO A CA 1
ATOM 689 C C . PRO A 1 96 ? 6.077 3.039 -8.945 1.00 94.00 96 PRO A C 1
ATOM 691 O O . PRO A 1 96 ? 5.696 4.200 -8.779 1.00 94.00 96 PRO A O 1
ATOM 694 N N . PHE A 1 97 ? 5.228 2.013 -9.051 1.00 96.69 97 PHE A N 1
ATOM 695 C CA . PHE A 1 97 ? 3.777 2.130 -8.971 1.00 96.69 97 PHE A CA 1
ATOM 696 C C . PHE A 1 97 ? 3.224 1.045 -8.065 1.00 96.69 97 PHE A C 1
ATOM 698 O O . PHE A 1 97 ? 3.501 -0.141 -8.268 1.00 96.69 97 PHE A O 1
ATOM 705 N N . ILE A 1 98 ? 2.400 1.442 -7.100 1.00 97.00 98 ILE A N 1
ATOM 706 C CA . ILE A 1 98 ? 1.788 0.508 -6.158 1.00 97.00 98 ILE A CA 1
ATOM 707 C C . ILE A 1 98 ? 0.285 0.729 -6.037 1.00 97.00 98 ILE A C 1
ATOM 709 O O . ILE A 1 98 ? -0.231 1.802 -6.343 1.00 97.00 98 ILE A O 1
ATOM 713 N N . LYS A 1 99 ? -0.406 -0.285 -5.529 1.00 97.69 99 LYS A N 1
ATOM 714 C CA . LYS A 1 99 ? -1.781 -0.213 -5.042 1.00 97.69 99 LYS A CA 1
ATOM 715 C C . LYS A 1 99 ? -1.864 -0.889 -3.683 1.00 97.69 99 LYS A C 1
ATOM 717 O O . LYS A 1 99 ? -1.195 -1.893 -3.443 1.00 97.69 99 LYS A O 1
ATOM 722 N N . LEU A 1 100 ? -2.697 -0.339 -2.807 1.00 97.38 100 LEU A N 1
ATOM 723 C CA . LEU A 1 100 ? -3.019 -0.938 -1.517 1.00 97.38 100 LEU A CA 1
ATOM 724 C C . LEU A 1 100 ? -4.433 -1.501 -1.581 1.00 97.38 100 LEU A C 1
ATOM 726 O O . LEU A 1 100 ? -5.371 -0.785 -1.928 1.00 97.38 100 LEU A O 1
ATOM 730 N N . VAL A 1 101 ? -4.563 -2.785 -1.269 1.00 97.81 101 VAL A N 1
ATOM 731 C CA . VAL A 1 101 ? -5.788 -3.553 -1.501 1.00 97.81 101 VAL A CA 1
ATOM 732 C C . VAL A 1 101 ? -6.286 -4.108 -0.177 1.00 97.81 101 VAL A C 1
ATOM 734 O O . VAL A 1 101 ? -5.530 -4.742 0.559 1.00 97.81 101 VAL A O 1
ATOM 737 N N . LEU A 1 102 ? -7.552 -3.858 0.144 1.00 97.44 102 LEU A N 1
ATOM 738 C CA . LEU A 1 102 ? -8.168 -4.343 1.378 1.00 97.44 102 LEU A CA 1
ATOM 739 C C . LEU A 1 102 ? -8.380 -5.853 1.318 1.00 97.44 102 LEU A C 1
ATOM 741 O O . LEU A 1 102 ? -8.733 -6.414 0.287 1.00 97.44 102 LEU A O 1
ATOM 745 N N . ASN A 1 103 ? -8.248 -6.523 2.456 1.00 95.81 103 ASN A N 1
ATOM 746 C CA . ASN A 1 103 ? -8.580 -7.942 2.553 1.00 95.81 103 ASN A CA 1
ATOM 747 C C . ASN A 1 103 ? -10.083 -8.223 2.720 1.00 95.81 103 ASN A C 1
ATOM 749 O O . ASN A 1 103 ? -10.469 -9.383 2.858 1.00 95.81 103 ASN A O 1
ATOM 753 N N . ASN A 1 104 ? -10.927 -7.188 2.762 1.00 95.44 104 ASN A N 1
ATOM 754 C CA . ASN A 1 104 ? -12.351 -7.328 3.036 1.00 95.44 104 ASN A CA 1
ATOM 755 C C . ASN A 1 104 ? -13.185 -6.291 2.275 1.00 95.44 104 ASN A C 1
ATOM 757 O O . ASN A 1 104 ? -12.898 -5.095 2.327 1.00 95.44 104 ASN A O 1
ATOM 761 N N . THR A 1 105 ? -14.263 -6.745 1.634 1.00 94.88 105 THR A N 1
ATOM 762 C CA . THR A 1 105 ? -15.179 -5.898 0.859 1.00 94.88 105 THR A CA 1
ATOM 763 C C . THR A 1 105 ? -16.035 -4.968 1.719 1.00 94.88 105 THR A C 1
ATOM 765 O O . THR A 1 105 ? -16.556 -3.977 1.216 1.00 94.88 105 THR A O 1
ATOM 768 N N . ALA A 1 106 ? -16.171 -5.239 3.021 1.00 92.00 106 ALA A N 1
ATOM 769 C CA . ALA A 1 106 ? -16.942 -4.411 3.951 1.00 92.00 106 ALA A CA 1
ATOM 770 C C . ALA A 1 106 ? -16.354 -3.001 4.167 1.00 92.00 106 ALA A C 1
ATOM 772 O O . ALA A 1 106 ? -17.027 -2.146 4.742 1.00 92.00 106 ALA A O 1
ATOM 773 N N . ALA A 1 107 ? -15.111 -2.765 3.736 1.00 91.31 107 ALA A N 1
ATOM 774 C CA . ALA A 1 107 ? -14.443 -1.463 3.771 1.00 91.31 107 ALA A CA 1
ATOM 775 C C . ALA A 1 107 ? -14.136 -0.908 2.367 1.00 91.31 107 ALA A C 1
ATOM 777 O O . ALA A 1 107 ? -13.313 -0.006 2.237 1.00 91.31 107 ALA A O 1
ATOM 778 N N . ASN A 1 108 ? -14.764 -1.437 1.313 1.00 95.25 108 ASN A N 1
ATOM 779 C CA . ASN A 1 108 ? -14.573 -0.925 -0.043 1.00 95.25 108 ASN A CA 1
ATOM 780 C C . ASN A 1 108 ? -14.902 0.569 -0.144 1.00 95.25 108 ASN A C 1
ATOM 782 O O . ASN A 1 108 ? -15.841 1.059 0.484 1.00 95.25 108 ASN A O 1
ATOM 786 N N . GLY A 1 109 ? -14.127 1.288 -0.955 1.00 93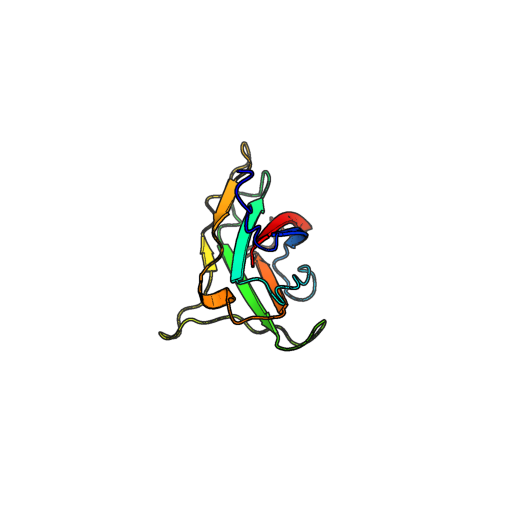.94 109 GLY A N 1
ATOM 787 C CA . GLY A 1 109 ? -14.271 2.733 -1.118 1.00 93.94 109 GLY A CA 1
ATOM 788 C C . GLY A 1 109 ? -13.682 3.561 0.029 1.00 93.94 109 GLY A C 1
ATOM 789 O O . GLY A 1 109 ? -13.866 4.777 0.050 1.00 93.94 109 GLY A O 1
ATOM 790 N N . LEU A 1 110 ? -12.968 2.942 0.975 1.00 94.94 110 LEU A N 1
ATOM 791 C CA . LEU A 1 110 ? -12.338 3.646 2.089 1.00 94.94 110 LEU A CA 1
ATOM 792 C C . LEU A 1 110 ? -11.280 4.631 1.586 1.00 94.94 110 LEU A C 1
ATOM 794 O O . LEU A 1 110 ? -10.359 4.265 0.860 1.00 94.94 110 LEU A O 1
ATOM 798 N N . THR A 1 111 ? -11.375 5.886 2.011 1.00 95.44 111 THR A N 1
ATOM 799 C CA . THR A 1 111 ? -10.388 6.913 1.671 1.00 95.44 111 THR A CA 1
ATOM 800 C C . THR A 1 111 ? -9.241 6.929 2.676 1.00 95.44 111 THR A C 1
ATOM 802 O O . THR A 1 111 ? -9.469 6.963 3.887 1.00 95.44 111 THR A O 1
ATOM 805 N N . ALA A 1 112 ? -8.012 6.978 2.177 1.00 96.62 112 ALA A N 1
ATOM 806 C CA . ALA A 1 112 ? -6.799 7.131 2.967 1.00 96.62 112 ALA A CA 1
ATOM 807 C C . ALA A 1 112 ? -5.872 8.181 2.339 1.00 96.62 112 ALA A C 1
ATOM 809 O O . ALA A 1 112 ? -6.066 8.605 1.200 1.00 96.62 112 ALA A O 1
ATOM 810 N N . THR A 1 113 ? -4.842 8.584 3.078 1.00 97.50 113 THR A N 1
ATOM 811 C CA . THR A 1 113 ? -3.795 9.483 2.585 1.00 97.50 113 THR A CA 1
ATOM 812 C C . THR A 1 113 ? -2.437 8.812 2.711 1.00 97.50 113 THR A C 1
ATOM 814 O O . THR A 1 113 ? -2.025 8.436 3.808 1.00 97.50 113 THR A O 1
ATOM 817 N N . ILE A 1 114 ? -1.713 8.700 1.600 1.00 96.50 114 ILE A N 1
ATOM 818 C CA . ILE A 1 114 ? -0.326 8.233 1.581 1.00 96.50 114 ILE A CA 1
ATOM 819 C C . ILE A 1 114 ? 0.596 9.420 1.788 1.00 96.50 114 ILE A C 1
ATOM 821 O O . ILE A 1 114 ? 0.559 10.370 1.014 1.00 96.50 114 ILE A O 1
ATOM 825 N N . LEU A 1 115 ? 1.439 9.350 2.808 1.00 95.88 115 LEU A N 1
ATOM 826 C CA . LEU A 1 115 ? 2.486 10.320 3.104 1.00 95.88 115 LEU A CA 1
ATOM 827 C C . LEU A 1 115 ? 3.824 9.731 2.644 1.00 95.88 115 LEU A C 1
ATOM 829 O O . LEU A 1 115 ? 4.496 9.043 3.412 1.00 95.88 115 LEU A O 1
ATOM 833 N N . ALA A 1 116 ? 4.184 9.962 1.383 1.00 93.88 116 ALA A N 1
ATOM 834 C CA . ALA A 1 116 ? 5.389 9.425 0.760 1.00 93.88 116 ALA A CA 1
ATOM 835 C C . ALA A 1 116 ? 6.606 10.334 0.985 1.00 93.88 116 ALA A C 1
ATOM 837 O O . ALA A 1 116 ? 6.497 11.568 1.010 1.00 93.88 116 ALA A O 1
ATOM 838 N N . LYS A 1 117 ? 7.782 9.719 1.123 1.00 92.50 117 LYS A N 1
ATOM 839 C CA . LYS A 1 117 ? 9.056 10.403 1.342 1.00 92.50 117 LYS A CA 1
ATOM 840 C C . LYS A 1 117 ? 10.166 9.792 0.490 1.00 92.50 117 LYS A C 1
ATOM 842 O O . LYS A 1 117 ? 10.315 8.574 0.465 1.00 92.50 117 LYS A O 1
ATOM 847 N N . GLY A 1 118 ? 10.935 10.651 -0.176 1.00 87.88 118 GLY A N 1
ATOM 848 C CA . GLY A 1 118 ? 12.162 10.318 -0.916 1.00 87.88 118 GLY A CA 1
ATOM 849 C C . GLY A 1 118 ? 13.430 10.789 -0.221 1.00 87.88 118 GLY A C 1
ATOM 850 O O . GLY A 1 118 ? 13.331 11.406 0.865 1.00 87.88 118 GLY A O 1
#

Secondary structure (DSSP, 8-state):
---------EEEEEEEEBSSTTTSPPEE-TT--EEEEEE-S--TT--EEEEEEESSTT---EEPB-TTSPBPEEEP---SSS-EEEEPPGGGGG-SEEEEEES-GGGTTEEEEEEEE-

Sequence (118 aa):
MSDSKIRRKNKAFPVTLDAAVSNATEIVMVDMAGGMVSIGTQNTNATQLAVHVSSASAGTYAPLYDKDGSAVKITLAASTADSRVYAMPDEVFAAPFIKLVLNNTAANGLTATILAKG

Foldseek 3Di:
DPDDDDDWDKDKDKWFAEQDPVQTDKDFQVSFQFFKKKFFAFDQVFFKWFKWADPDDVDDTDFDADPVRHTQMWTDRHHNPGIDMTGHDRSCRPGRMMTIYTPDRRGGRGIIMTITTD